Protein AF-A0A392RXL3-F1 (afdb_monomer)

InterPro domains:
  IPR006740 Protein of unknown function DUF604 [PF04646] (37-64)

Mean predicted aligned error: 2.82 Å

Organism: NCBI:txid97028

Secondary structure (DSSP, 8-state):
---TT----HHHHHHHHTTS-TTS--EE-PPPS-HHHHHHTTT-SPPGGG--EE-HHHHHHHTT-

pLDDT: mean 95.03, std 3.04, range [82.31, 98.38]

Foldseek 3Di:
DADPPADDPVVVVCVVPVVDDLVDWDKFAADDPDPVSCVVVVRPDHDHHNHIDTRPVNVVVVVVD

Structure (mmCIF, N/CA/C/O backbone):
data_AF-A0A392RXL3-F1
#
_entry.id   AF-A0A392RXL3-F1
#
loop_
_atom_site.group_PDB
_atom_site.id
_atom_site.type_symbol
_atom_site.label_atom_id
_atom_site.label_alt_id
_atom_site.label_comp_id
_atom_site.label_asym_id
_atom_site.label_entity_id
_atom_site.label_seq_id
_atom_site.pdbx_PDB_ins_code
_atom_site.Cartn_x
_atom_site.Cartn_y
_atom_site.Cartn_z
_atom_site.occupancy
_atom_site.B_iso_or_equiv
_atom_site.auth_seq_id
_atom_site.auth_comp_id
_atom_site.auth_asym_id
_atom_site.auth_atom_id
_atom_site.pdbx_PDB_model_num
ATOM 1 N N . MET A 1 1 ? -6.770 0.918 -3.924 1.00 87.94 1 MET A N 1
ATOM 2 C CA . MET A 1 1 ? -6.997 2.049 -4.843 1.00 87.94 1 MET A CA 1
ATOM 3 C C . MET A 1 1 ? -6.015 1.886 -5.984 1.00 87.94 1 MET A C 1
ATOM 5 O O . MET A 1 1 ? -4.897 1.464 -5.721 1.00 87.94 1 MET A O 1
ATOM 9 N N . GLY A 1 2 ? -6.437 2.129 -7.215 1.00 91.31 2 GLY A N 1
ATOM 10 C CA . GLY A 1 2 ? -5.597 2.075 -8.408 1.00 91.31 2 GLY A CA 1
ATOM 11 C C . GLY A 1 2 ? -6.226 2.946 -9.484 1.00 91.31 2 GLY A C 1
ATOM 12 O O . GLY A 1 2 ? -7.398 3.317 -9.344 1.00 91.31 2 GLY A O 1
ATOM 13 N N . ASP A 1 3 ? -5.443 3.269 -10.499 1.00 92.38 3 ASP A N 1
ATOM 14 C CA . ASP A 1 3 ? -5.891 4.067 -11.634 1.00 92.38 3 ASP A CA 1
ATOM 15 C C . ASP A 1 3 ? -6.768 3.214 -12.574 1.00 92.38 3 ASP A C 1
ATOM 17 O O . ASP A 1 3 ? -6.889 1.994 -12.410 1.00 92.38 3 ASP A O 1
ATOM 21 N N . ASP A 1 4 ? -7.439 3.846 -13.537 1.00 94.50 4 ASP A N 1
ATOM 22 C CA . ASP A 1 4 ? -8.353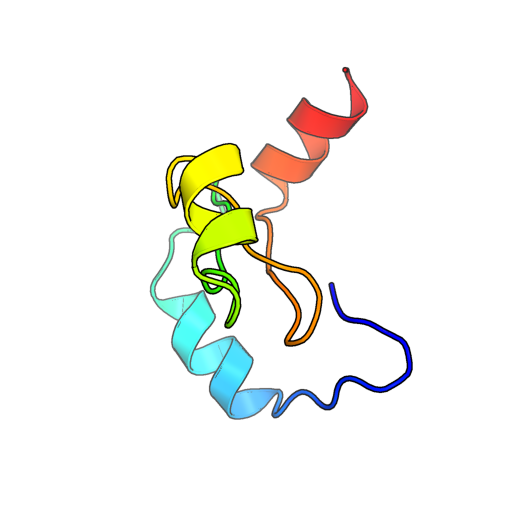 3.173 -14.472 1.00 94.50 4 ASP A CA 1
ATOM 23 C C . ASP A 1 4 ? -7.639 2.250 -15.477 1.00 94.50 4 ASP A C 1
ATOM 25 O O . ASP A 1 4 ? -8.281 1.438 -16.148 1.00 94.50 4 ASP A O 1
ATOM 29 N N . ASP A 1 5 ? -6.312 2.316 -15.518 1.00 94.19 5 ASP A N 1
ATOM 30 C CA . ASP A 1 5 ? -5.406 1.455 -16.271 1.00 94.19 5 ASP A CA 1
ATOM 31 C C . ASP A 1 5 ? -4.650 0.432 -15.392 1.00 94.19 5 ASP A C 1
ATOM 33 O O . ASP A 1 5 ? -3.811 -0.324 -15.891 1.00 94.19 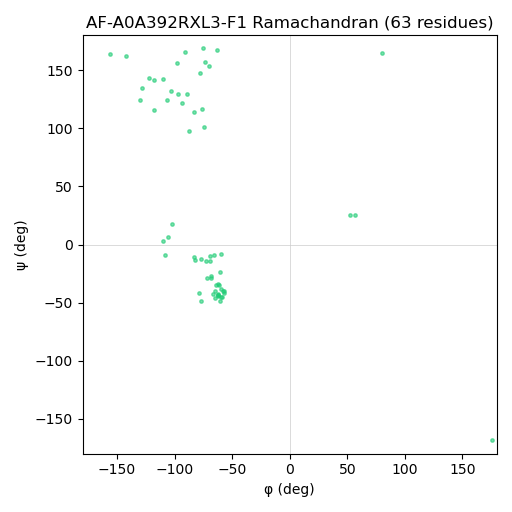5 ASP A O 1
ATOM 37 N N . THR A 1 6 ? -4.979 0.332 -14.096 1.00 93.88 6 THR A N 1
ATOM 38 C CA . THR A 1 6 ? -4.368 -0.635 -13.169 1.00 93.88 6 THR A CA 1
ATOM 39 C C . THR A 1 6 ? -5.119 -1.973 -13.142 1.00 93.88 6 THR A C 1
ATOM 41 O O . THR A 1 6 ? -6.324 -2.036 -12.892 1.00 93.88 6 THR A O 1
ATOM 44 N N . VAL A 1 7 ? -4.395 -3.089 -13.299 1.00 94.88 7 VAL A N 1
ATOM 45 C CA . VAL A 1 7 ? -4.946 -4.454 -13.180 1.00 94.88 7 VAL A CA 1
ATOM 46 C C . VAL A 1 7 ? -4.492 -5.115 -11.879 1.00 94.88 7 VAL A C 1
ATOM 48 O O . VAL A 1 7 ? -3.299 -5.290 -11.641 1.00 94.88 7 VAL A O 1
ATOM 51 N N . PHE A 1 8 ? -5.451 -5.566 -11.065 1.00 94.69 8 PHE A N 1
ATOM 52 C CA . PHE A 1 8 ? -5.178 -6.308 -9.832 1.00 94.69 8 PHE A CA 1
ATOM 53 C C . PHE A 1 8 ? -5.428 -7.807 -9.994 1.00 94.69 8 PHE A C 1
ATOM 55 O O . PHE A 1 8 ? -6.499 -8.238 -10.417 1.00 94.69 8 PHE A O 1
ATOM 62 N N . PHE A 1 9 ? -4.469 -8.611 -9.539 1.00 96.88 9 PHE A N 1
ATOM 63 C CA . PHE A 1 9 ? -4.654 -10.046 -9.330 1.00 96.88 9 PHE A CA 1
ATOM 64 C C . PHE A 1 9 ? -5.205 -10.269 -7.922 1.00 96.88 9 PHE A C 1
ATOM 66 O O . PHE A 1 9 ? -4.452 -10.251 -6.948 1.00 96.88 9 PHE A O 1
ATOM 73 N N . THR A 1 10 ? -6.523 -10.435 -7.802 1.00 95.75 10 THR A N 1
ATOM 74 C 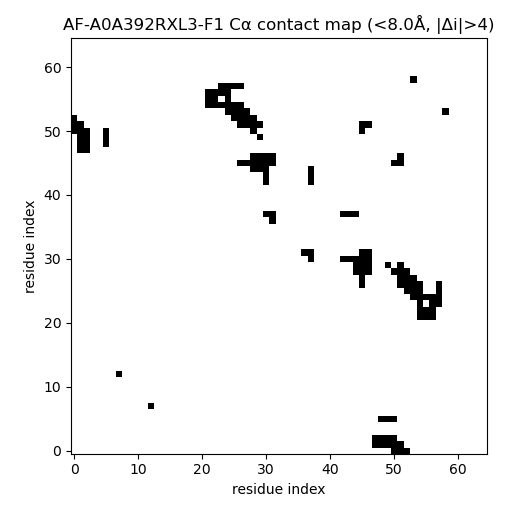CA . THR A 1 10 ? -7.226 -10.407 -6.509 1.00 95.75 10 THR A CA 1
ATOM 75 C C . THR A 1 10 ? -6.703 -11.442 -5.510 1.00 95.75 10 THR A C 1
ATOM 77 O O . THR A 1 10 ? -6.484 -11.093 -4.354 1.00 95.75 10 THR A O 1
ATOM 80 N N . ASP A 1 11 ? -6.413 -12.672 -5.942 1.00 98.06 11 ASP A N 1
ATOM 81 C CA . ASP A 1 11 ? -5.891 -13.721 -5.051 1.00 98.06 11 ASP A CA 1
ATOM 82 C C . ASP A 1 11 ? -4.502 -13.372 -4.493 1.00 98.06 11 ASP A C 1
ATOM 84 O O . ASP A 1 11 ? -4.227 -13.553 -3.301 1.00 98.06 11 ASP A O 1
ATOM 88 N N . ASN A 1 12 ? -3.636 -12.794 -5.331 1.00 97.19 12 ASN A N 1
ATOM 89 C CA . ASN A 1 12 ? -2.316 -12.328 -4.912 1.00 97.19 12 ASN A CA 1
ATOM 90 C C . ASN A 1 12 ? -2.447 -11.148 -3.944 1.00 97.19 12 ASN A C 1
ATOM 92 O O . ASN A 1 12 ? -1.761 -11.106 -2.922 1.00 97.19 12 ASN A O 1
ATOM 96 N N . LEU A 1 13 ? -3.349 -10.212 -4.249 1.00 95.56 13 LEU A N 1
ATOM 97 C CA . LEU A 1 13 ? -3.611 -9.048 -3.411 1.00 95.56 13 LEU A CA 1
ATOM 98 C C . LEU A 1 13 ? -4.101 -9.472 -2.022 1.00 95.56 13 LEU A C 1
ATOM 100 O O . LEU A 1 13 ? -3.541 -9.032 -1.021 1.00 95.56 13 LEU A O 1
ATOM 104 N N . ILE A 1 14 ? -5.081 -10.377 -1.949 1.00 96.25 14 ILE A N 1
ATOM 105 C CA . ILE A 1 14 ? -5.595 -10.916 -0.683 1.00 96.25 14 ILE A CA 1
ATOM 106 C C . ILE A 1 14 ? -4.477 -11.614 0.095 1.00 96.25 14 ILE A C 1
ATOM 108 O O . ILE A 1 14 ? -4.318 -11.349 1.282 1.00 96.25 14 ILE A O 1
ATOM 112 N N . THR A 1 15 ? -3.663 -12.441 -0.565 1.00 98.00 15 THR A N 1
ATOM 113 C CA . THR A 1 15 ? -2.550 -13.169 0.074 1.00 98.00 15 THR A CA 1
ATOM 114 C C . THR A 1 15 ? -1.499 -12.235 0.686 1.00 98.00 15 THR A C 1
ATOM 116 O O . THR A 1 15 ? -0.887 -12.549 1.709 1.00 98.00 15 THR A O 1
ATOM 119 N N . VAL A 1 16 ? -1.243 -11.082 0.062 1.00 96.38 16 VAL A N 1
ATOM 120 C CA . VAL A 1 16 ? -0.319 -10.079 0.608 1.00 96.38 16 VAL A CA 1
ATOM 121 C C . VAL A 1 16 ? -0.977 -9.302 1.744 1.00 96.38 16 VAL A C 1
ATOM 123 O O . VAL A 1 16 ? -0.381 -9.183 2.815 1.00 96.38 16 VAL A O 1
ATOM 126 N N . LEU A 1 17 ? -2.199 -8.805 1.541 1.00 97.06 17 LEU A N 1
ATOM 127 C CA . LEU A 1 17 ? -2.900 -7.986 2.530 1.00 97.06 17 LEU A CA 1
ATOM 128 C C . LEU A 1 17 ? -3.300 -8.778 3.784 1.00 97.06 17 LEU A C 1
ATOM 130 O O . LEU A 1 17 ? -3.337 -8.205 4.869 1.00 97.06 17 LEU A O 1
ATOM 134 N N . SER A 1 18 ? -3.503 -10.097 3.686 1.00 97.50 18 SER A N 1
ATOM 135 C CA . SER A 1 18 ? -3.817 -10.961 4.834 1.00 97.50 18 SER A CA 1
ATOM 136 C C . SER A 1 18 ? -2.678 -11.085 5.851 1.00 97.50 18 SER A C 1
ATOM 138 O O . SER A 1 18 ? -2.873 -11.660 6.918 1.00 97.50 18 SER A O 1
ATOM 140 N N . LYS A 1 19 ? -1.479 -10.577 5.535 1.00 97.56 19 LYS A N 1
ATOM 141 C CA . LYS A 1 19 ? -0.332 -10.531 6.457 1.00 97.56 19 LYS A CA 1
ATOM 142 C C . LYS A 1 19 ? -0.449 -9.418 7.503 1.00 97.56 19 LYS A C 1
ATOM 144 O O . LYS A 1 19 ? 0.336 -9.400 8.447 1.00 97.56 19 LYS A O 1
ATOM 149 N N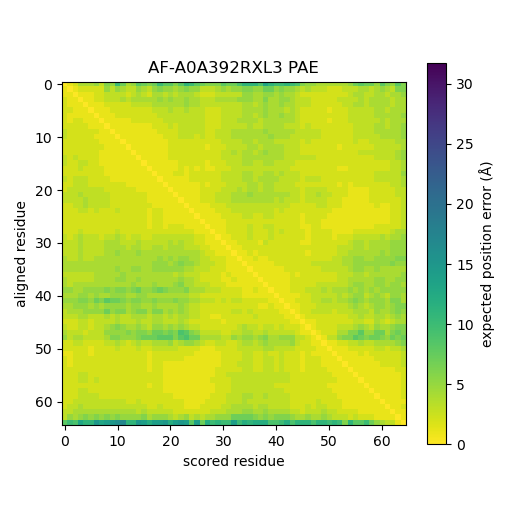 . TYR A 1 20 ? -1.390 -8.494 7.328 1.00 97.44 20 TYR A N 1
ATOM 150 C CA . TYR A 1 20 ? -1.567 -7.308 8.159 1.00 97.44 20 TYR A CA 1
ATOM 151 C C . TYR A 1 20 ? -2.849 -7.425 8.999 1.00 97.44 20 TYR A C 1
ATOM 153 O O . TYR A 1 20 ? -3.870 -7.921 8.520 1.00 97.44 20 TYR A O 1
ATOM 161 N N . ASP A 1 21 ? -2.830 -6.942 10.245 1.00 98.06 21 ASP A N 1
ATOM 162 C CA . ASP A 1 21 ? -4.050 -6.822 11.060 1.00 98.06 21 ASP A CA 1
ATOM 163 C C . ASP A 1 21 ? -4.900 -5.640 10.572 1.00 98.06 21 ASP A C 1
ATOM 165 O O . ASP A 1 21 ? -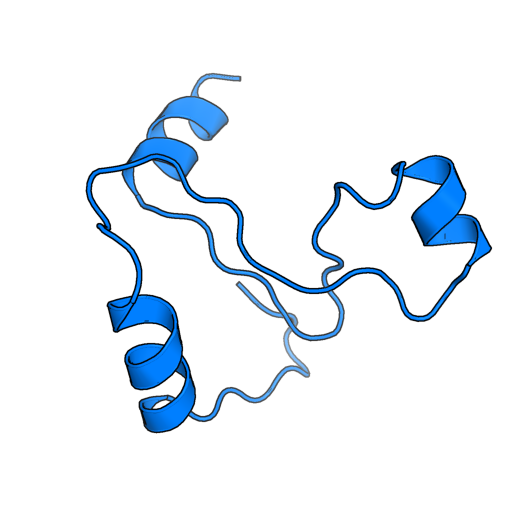4.630 -4.485 10.891 1.00 98.06 21 ASP A O 1
ATOM 169 N N . HIS A 1 22 ? -5.957 -5.914 9.812 1.00 96.25 22 HIS A N 1
ATOM 170 C CA . HIS A 1 22 ? -6.810 -4.882 9.211 1.00 96.25 22 HIS A CA 1
ATOM 171 C C . HIS A 1 22 ? -7.497 -3.927 10.214 1.00 96.25 22 HIS A C 1
ATOM 173 O O . HIS A 1 22 ? -8.079 -2.932 9.780 1.00 96.25 22 HIS A O 1
ATOM 179 N N . ASN A 1 23 ? -7.422 -4.195 11.525 1.00 97.81 23 ASN A N 1
ATOM 180 C CA . ASN A 1 23 ? -7.882 -3.287 12.581 1.00 97.81 23 ASN A CA 1
ATOM 181 C C . ASN A 1 23 ? -6.857 -2.202 12.956 1.00 97.81 23 ASN A C 1
ATOM 183 O O . ASN A 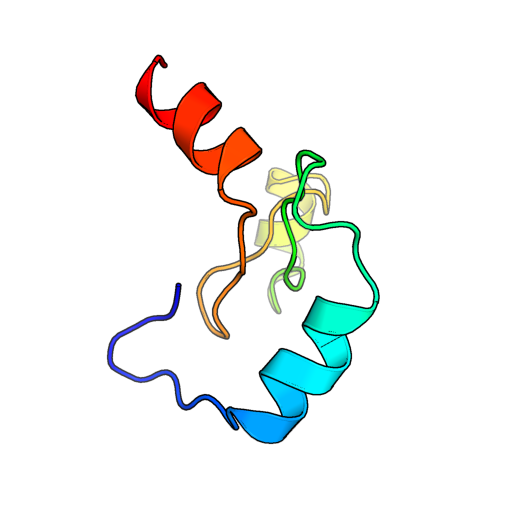1 23 ? -7.204 -1.265 13.672 1.00 97.81 23 ASN A O 1
ATOM 187 N N . GLN A 1 24 ? -5.614 -2.297 12.477 1.00 98.38 24 GLN A N 1
ATOM 188 C CA . GLN A 1 24 ? -4.597 -1.257 12.639 1.00 98.38 24 GLN A CA 1
ATOM 189 C C . GLN A 1 24 ? -4.616 -0.273 11.466 1.00 98.38 24 GLN A C 1
ATOM 191 O O . GLN A 1 24 ? -5.203 -0.523 10.410 1.00 98.38 24 GLN A O 1
ATOM 196 N N . MET A 1 25 ? -3.944 0.865 11.634 1.00 98.06 25 MET A N 1
ATOM 197 C CA . MET A 1 25 ? -3.774 1.864 10.579 1.00 98.06 25 MET A CA 1
ATOM 198 C C . MET A 1 25 ? -2.599 1.491 9.674 1.00 98.06 25 MET A C 1
ATOM 200 O O . MET A 1 25 ? -1.449 1.519 10.105 1.00 98.06 25 MET A O 1
ATOM 204 N N . TYR A 1 26 ? -2.890 1.171 8.414 1.00 97.69 26 TYR A N 1
ATOM 205 C CA . TYR A 1 26 ? -1.881 0.809 7.424 1.00 97.69 26 TYR A CA 1
ATOM 206 C C . TYR A 1 26 ? -2.033 1.620 6.149 1.00 97.69 26 TYR A C 1
ATOM 208 O O . TYR A 1 26 ? -3.133 1.728 5.611 1.00 97.69 26 TYR A O 1
ATOM 216 N N . TYR A 1 27 ? -0.898 2.105 5.653 1.00 96.56 27 TYR A N 1
ATOM 217 C CA . TYR A 1 27 ? -0.708 2.657 4.319 1.00 96.56 27 TYR A CA 1
ATOM 218 C C . TYR A 1 27 ? 0.322 1.782 3.602 1.00 96.56 27 TYR A C 1
ATOM 220 O O . TYR A 1 27 ? 1.446 1.635 4.079 1.00 96.56 27 TYR A O 1
ATOM 228 N N . ILE A 1 28 ? -0.094 1.117 2.525 1.00 96.56 28 ILE A N 1
ATOM 229 C CA . ILE A 1 28 ? 0.668 0.047 1.876 1.00 96.56 28 ILE A CA 1
ATOM 230 C C . ILE A 1 28 ? 0.749 0.328 0.380 1.00 96.56 28 ILE A C 1
ATOM 232 O O . ILE A 1 28 ? -0.274 0.405 -0.294 1.00 96.56 28 ILE A O 1
ATOM 236 N N . GLY A 1 29 ? 1.959 0.390 -0.160 1.00 94.94 29 GLY A N 1
ATOM 237 C CA . GLY A 1 29 ? 2.219 0.417 -1.596 1.00 94.94 29 GLY A CA 1
ATOM 238 C C . GLY A 1 29 ? 3.707 0.601 -1.874 1.00 94.94 29 GLY A C 1
ATOM 239 O O . GLY A 1 29 ? 4.526 0.427 -0.970 1.00 94.94 29 GLY A O 1
ATOM 240 N N . GLY A 1 30 ? 4.054 0.882 -3.127 1.00 93.62 30 GLY A N 1
ATOM 241 C CA . GLY A 1 30 ? 5.441 1.031 -3.570 1.00 93.62 30 GLY A CA 1
ATOM 242 C C . GLY A 1 30 ? 5.899 2.485 -3.638 1.00 93.62 30 GLY A C 1
ATOM 243 O O . GLY A 1 30 ? 5.082 3.386 -3.803 1.00 93.62 30 GLY A O 1
ATOM 244 N N . ASN A 1 31 ?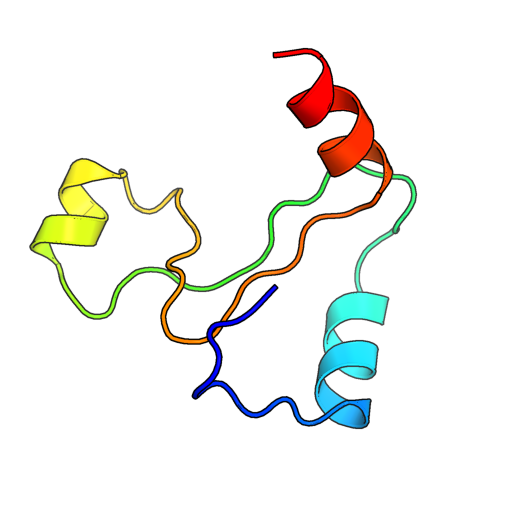 7.213 2.689 -3.554 1.00 94.44 31 ASN A N 1
ATOM 245 C CA . ASN A 1 31 ? 7.850 3.947 -3.949 1.00 94.44 31 ASN A CA 1
ATOM 246 C C . ASN A 1 31 ? 7.650 4.214 -5.452 1.00 94.44 31 ASN A C 1
ATOM 248 O O . ASN A 1 31 ? 7.245 3.322 -6.200 1.00 94.44 31 ASN A O 1
ATOM 252 N N . SER A 1 32 ? 7.941 5.436 -5.885 1.00 93.50 32 SER A N 1
ATOM 253 C CA . SER A 1 32 ? 7.916 5.813 -7.293 1.00 93.50 32 SER A CA 1
ATOM 254 C C . SER A 1 32 ? 9.064 5.159 -8.065 1.00 93.50 32 SER A C 1
ATOM 256 O O . SER A 1 32 ? 10.140 4.893 -7.536 1.00 93.50 32 SER A O 1
ATOM 258 N N . GLU A 1 33 ? 8.878 4.962 -9.366 1.00 92.75 33 GLU A N 1
ATOM 259 C CA . GLU A 1 33 ? 9.966 4.639 -10.288 1.00 92.75 33 GLU A CA 1
ATOM 260 C C . GLU A 1 33 ? 10.879 5.851 -10.562 1.00 92.75 33 GLU A C 1
ATOM 262 O O . GLU A 1 33 ? 11.976 5.689 -11.102 1.00 92.75 33 GLU A O 1
ATOM 267 N N . SER A 1 34 ? 10.448 7.067 -10.199 1.00 94.31 34 SER A N 1
ATOM 268 C CA . SER A 1 34 ? 11.253 8.290 -10.283 1.00 94.31 34 SER A CA 1
ATOM 269 C C . SER A 1 34 ? 11.960 8.572 -8.960 1.00 94.31 34 SER A C 1
ATOM 271 O O . SER A 1 34 ? 11.336 8.819 -7.928 1.00 94.31 34 SER A O 1
ATOM 273 N N . VAL A 1 35 ? 13.291 8.645 -9.026 1.00 95.06 35 VAL A N 1
ATOM 274 C CA . VAL A 1 35 ? 14.143 9.010 -7.886 1.00 95.06 35 VAL A CA 1
ATOM 275 C C . VAL A 1 35 ? 13.802 10.407 -7.370 1.00 95.06 35 VAL A C 1
ATOM 277 O O . VAL A 1 35 ? 13.793 10.640 -6.166 1.00 95.06 35 VAL A O 1
ATOM 280 N N . GLU A 1 36 ? 13.501 11.349 -8.262 1.00 96.31 36 GLU A N 1
ATOM 281 C CA . GLU A 1 36 ? 13.122 12.708 -7.888 1.00 96.31 36 GLU A CA 1
ATOM 282 C C . GLU A 1 36 ? 11.827 12.723 -7.070 1.00 96.31 36 GLU A C 1
ATOM 284 O O . GLU A 1 36 ? 11.758 13.403 -6.044 1.00 96.31 36 GLU A O 1
ATOM 289 N N . GLN A 1 37 ? 10.818 11.956 -7.498 1.00 94.06 37 GLN A N 1
ATOM 290 C CA . GLN A 1 37 ? 9.557 11.825 -6.766 1.00 94.06 37 GLN A CA 1
ATOM 291 C C . GLN A 1 37 ? 9.782 11.211 -5.386 1.00 94.06 37 GLN A C 1
ATOM 293 O O . GLN A 1 37 ? 9.250 11.722 -4.399 1.00 94.06 37 GLN A O 1
ATOM 298 N N . ASP A 1 38 ? 10.607 10.173 -5.298 1.00 94.19 38 ASP A N 1
ATOM 299 C CA . ASP A 1 38 ? 10.933 9.531 -4.031 1.00 94.19 38 ASP A CA 1
ATOM 300 C C . ASP A 1 38 ? 11.647 10.469 -3.053 1.00 94.19 38 ASP A C 1
ATOM 302 O O . ASP A 1 38 ? 11.294 10.520 -1.873 1.00 94.19 38 ASP A O 1
ATOM 306 N N . VAL A 1 39 ? 12.621 11.248 -3.537 1.00 96.31 39 VAL A N 1
ATOM 307 C CA . VAL A 1 39 ? 13.356 12.220 -2.716 1.00 96.31 39 VAL A CA 1
ATOM 308 C C . VAL A 1 39 ? 12.417 13.293 -2.162 1.00 96.31 39 VAL A C 1
ATOM 310 O O . VAL A 1 39 ? 12.508 13.624 -0.981 1.00 96.31 39 VAL A O 1
ATOM 313 N N . ILE A 1 40 ? 11.492 13.812 -2.979 1.00 95.38 40 ILE A N 1
ATOM 314 C CA . ILE A 1 40 ? 10.517 14.834 -2.556 1.00 95.38 40 ILE A CA 1
ATOM 315 C C . ILE A 1 40 ? 9.567 14.293 -1.478 1.00 95.38 40 ILE A C 1
ATOM 317 O O . ILE A 1 40 ? 9.190 15.030 -0.567 1.00 95.38 40 ILE A O 1
ATOM 321 N N . HIS A 1 41 ? 9.210 13.010 -1.550 1.00 92.75 41 HIS A N 1
ATOM 322 C CA . HIS A 1 41 ? 8.282 12.363 -0.618 1.00 92.75 41 HIS A CA 1
ATOM 323 C C . HIS A 1 41 ? 8.983 11.495 0.438 1.00 92.75 41 HIS A C 1
ATOM 325 O O . HIS A 1 41 ? 8.352 10.653 1.086 1.00 92.75 41 HIS A O 1
ATOM 331 N N . PHE A 1 42 ? 10.289 11.701 0.632 1.00 93.44 42 PHE A N 1
ATOM 332 C CA . PHE A 1 42 ? 11.114 11.027 1.637 1.00 93.44 42 PHE A CA 1
ATOM 333 C C . PHE A 1 42 ? 11.032 9.491 1.614 1.00 93.44 42 PHE A C 1
ATOM 335 O O . PHE A 1 42 ? 11.261 8.864 2.645 1.00 93.44 42 PHE A O 1
ATOM 342 N N . TYR A 1 43 ? 10.702 8.876 0.472 1.00 91.38 43 TYR A N 1
ATOM 343 C CA . TYR A 1 43 ? 10.452 7.428 0.353 1.00 91.38 43 TYR A CA 1
ATOM 344 C C . TYR A 1 43 ? 9.351 6.903 1.298 1.00 91.38 43 TYR A C 1
ATOM 346 O O . TYR A 1 43 ? 9.363 5.744 1.713 1.00 91.38 43 TYR A O 1
ATOM 354 N N . THR A 1 44 ? 8.421 7.774 1.701 1.00 92.62 44 THR A N 1
ATOM 355 C CA . THR A 1 44 ? 7.329 7.440 2.636 1.00 92.62 44 THR A CA 1
ATOM 356 C C . THR A 1 44 ? 5.960 7.375 1.967 1.00 92.62 44 THR A C 1
ATOM 358 O O . THR A 1 44 ? 4.988 6.949 2.592 1.00 92.62 44 THR A O 1
ATOM 361 N N . MET A 1 45 ? 5.872 7.790 0.702 1.00 93.31 45 MET A N 1
ATOM 362 C CA . MET A 1 45 ? 4.632 7.813 -0.060 1.00 93.31 45 MET A CA 1
ATOM 363 C C . MET A 1 45 ? 4.510 6.565 -0.931 1.00 93.31 45 MET A C 1
ATOM 365 O O . MET A 1 45 ? 5.407 6.257 -1.709 1.00 93.31 45 MET A O 1
ATOM 369 N N . ALA A 1 46 ? 3.363 5.893 -0.848 1.00 94.25 46 ALA A N 1
ATOM 370 C CA . ALA A 1 46 ? 2.966 4.917 -1.848 1.00 94.25 46 ALA A CA 1
ATOM 371 C C . ALA A 1 46 ? 2.475 5.640 -3.110 1.00 94.25 46 ALA A C 1
ATOM 373 O O . ALA A 1 46 ? 1.473 6.362 -3.067 1.00 94.25 46 ALA A O 1
ATOM 374 N N . TYR A 1 47 ? 3.176 5.446 -4.223 1.00 91.12 47 TYR A N 1
ATOM 375 C CA . TYR A 1 47 ? 2.866 6.088 -5.494 1.00 91.12 47 TYR A CA 1
ATOM 376 C C . TYR A 1 47 ? 1.681 5.411 -6.200 1.00 91.12 47 TYR A C 1
ATOM 378 O O . TYR A 1 47 ? 1.463 4.206 -6.075 1.00 91.12 47 TYR A O 1
ATOM 386 N N . GLY A 1 48 ? 0.893 6.202 -6.934 1.00 88.31 48 GLY A N 1
ATOM 387 C CA . GLY A 1 48 ? -0.394 5.766 -7.488 1.00 88.31 48 GLY A CA 1
ATOM 388 C C . GLY A 1 48 ? -0.313 4.772 -8.649 1.00 88.31 48 GLY A C 1
ATOM 389 O O . GLY A 1 48 ? -1.205 3.940 -8.760 1.00 88.31 48 GLY A O 1
ATOM 390 N N . GLY A 1 49 ? 0.758 4.797 -9.453 1.00 87.31 49 GLY A N 1
ATOM 391 C CA . GLY A 1 49 ? 0.797 4.143 -10.774 1.00 87.31 49 GLY A CA 1
ATOM 392 C C . GLY A 1 49 ? 0.596 2.620 -10.798 1.00 87.31 49 GLY A C 1
ATOM 393 O O . GLY A 1 49 ? 0.168 2.078 -11.808 1.00 87.31 49 GLY A O 1
ATOM 394 N N . GLY A 1 50 ? 0.869 1.913 -9.695 1.00 89.94 50 GLY A N 1
ATOM 395 C CA . GLY A 1 50 ? 0.536 0.485 -9.523 1.00 89.94 50 GLY A CA 1
ATOM 396 C C . GLY A 1 50 ? -0.583 0.225 -8.505 1.00 89.94 50 GLY A C 1
ATOM 397 O O . GLY A 1 50 ? -0.905 -0.923 -8.190 1.00 89.94 50 GLY A O 1
ATOM 398 N N . GLY A 1 51 ? -1.150 1.295 -7.957 1.00 94.81 51 GLY A N 1
ATOM 399 C CA . GLY A 1 51 ? -2.088 1.293 -6.853 1.00 94.81 51 GLY A CA 1
ATOM 400 C C . GLY A 1 51 ? -1.451 1.160 -5.467 1.00 94.81 51 GLY A C 1
ATOM 401 O O . GLY A 1 51 ? -0.307 0.753 -5.278 1.00 94.81 51 GLY A O 1
ATOM 402 N N . PHE A 1 52 ? -2.257 1.482 -4.459 1.00 96.31 52 PHE A N 1
ATOM 403 C CA . PHE A 1 52 ? -1.930 1.342 -3.042 1.00 96.31 52 PHE A CA 1
ATOM 404 C C . PHE A 1 52 ? -3.162 0.882 -2.252 1.00 96.31 52 PHE A C 1
ATOM 406 O O . PHE A 1 52 ? -4.309 0.990 -2.703 1.00 96.31 52 PHE A O 1
ATOM 413 N N . ALA A 1 53 ? -2.946 0.367 -1.049 1.00 96.81 53 ALA A N 1
ATOM 414 C CA . ALA A 1 53 ? -3.989 -0.023 -0.114 1.00 96.81 53 ALA A CA 1
ATOM 415 C C . ALA A 1 53 ? -3.898 0.809 1.168 1.00 96.81 53 ALA A C 1
ATOM 417 O O . ALA A 1 53 ? -2.814 1.080 1.683 1.00 96.81 53 ALA A O 1
ATOM 418 N N . ILE A 1 54 ? -5.059 1.179 1.701 1.00 97.19 54 ILE A N 1
ATOM 419 C CA . ILE A 1 54 ? -5.199 1.734 3.046 1.00 97.19 54 ILE A CA 1
ATOM 420 C C . ILE A 1 54 ? -6.163 0.860 3.838 1.00 97.19 54 ILE A C 1
ATOM 422 O O . ILE A 1 54 ? -7.135 0.345 3.278 1.00 97.19 54 ILE A O 1
ATOM 426 N N . SER A 1 55 ? -5.898 0.673 5.128 1.00 97.75 55 SER A N 1
ATOM 427 C CA . SER A 1 55 ? -6.849 -0.007 6.008 1.00 97.75 55 SER A CA 1
ATOM 428 C C . SER A 1 55 ? -8.051 0.889 6.315 1.00 97.75 55 SER A C 1
ATOM 430 O O . SER A 1 55 ? -7.974 2.118 6.246 1.00 97.75 55 SER A O 1
ATOM 432 N N . TYR A 1 56 ? -9.178 0.274 6.678 1.00 97.56 56 TYR A N 1
ATOM 433 C CA . TYR A 1 56 ? -10.399 1.015 6.995 1.00 97.56 56 TYR A CA 1
ATOM 434 C C . TYR A 1 56 ? -10.224 2.011 8.160 1.00 97.56 56 TYR A C 1
ATOM 436 O O . TYR A 1 56 ? -10.638 3.160 7.996 1.00 97.56 56 TYR A O 1
ATOM 444 N N . PRO A 1 57 ? -9.573 1.658 9.293 1.00 98.19 57 PRO A N 1
ATOM 445 C CA . PRO A 1 57 ? -9.308 2.624 10.361 1.00 98.19 57 PRO A CA 1
ATOM 446 C C . PRO A 1 57 ? -8.507 3.837 9.880 1.00 98.19 57 PRO A C 1
ATOM 448 O O . PRO A 1 57 ? -8.838 4.961 10.243 1.00 98.19 57 PRO A O 1
ATOM 451 N N . LEU A 1 58 ? -7.503 3.634 9.014 1.00 97.69 58 LEU A N 1
ATOM 452 C CA . LEU A 1 58 ? -6.741 4.748 8.449 1.00 97.69 58 LEU A CA 1
ATOM 453 C C . LEU A 1 58 ? -7.626 5.634 7.562 1.00 97.69 58 LEU A C 1
ATOM 455 O O . LEU A 1 58 ? -7.603 6.851 7.708 1.00 97.69 58 LEU A O 1
ATOM 459 N N . ALA A 1 59 ? -8.436 5.044 6.680 1.00 97.44 59 ALA A N 1
ATOM 460 C CA . ALA A 1 59 ? -9.359 5.801 5.832 1.00 97.44 59 ALA A CA 1
ATOM 461 C C . ALA A 1 59 ? -10.349 6.646 6.658 1.00 97.44 59 ALA A C 1
ATOM 463 O O . ALA A 1 59 ? -10.624 7.796 6.316 1.00 97.44 59 ALA A O 1
ATOM 464 N N . ALA A 1 60 ? -10.849 6.093 7.767 1.00 98.06 60 ALA A N 1
ATOM 465 C CA . ALA A 1 60 ? -11.765 6.776 8.676 1.00 98.06 60 ALA A CA 1
ATOM 466 C C . ALA A 1 60 ? -11.117 7.946 9.437 1.00 98.06 60 ALA A C 1
ATOM 468 O O . ALA A 1 60 ? -11.816 8.895 9.785 1.00 98.06 60 ALA A O 1
ATOM 469 N N . GLU A 1 61 ? -9.809 7.904 9.702 1.00 97.81 61 GLU A N 1
ATOM 470 C CA . GLU A 1 61 ? -9.086 9.053 10.259 1.00 97.81 61 GLU A CA 1
ATOM 471 C C . GLU A 1 61 ? -8.766 10.100 9.186 1.00 97.81 61 GLU A C 1
ATOM 473 O O . GLU A 1 61 ? -8.964 11.289 9.423 1.00 97.81 61 GLU A O 1
ATOM 478 N N . LEU A 1 62 ? -8.347 9.675 7.988 1.00 96.44 62 LEU A N 1
ATOM 479 C CA . LEU A 1 62 ? -7.988 10.587 6.897 1.00 96.44 62 LEU A CA 1
ATOM 480 C C . LEU A 1 62 ? -9.164 11.4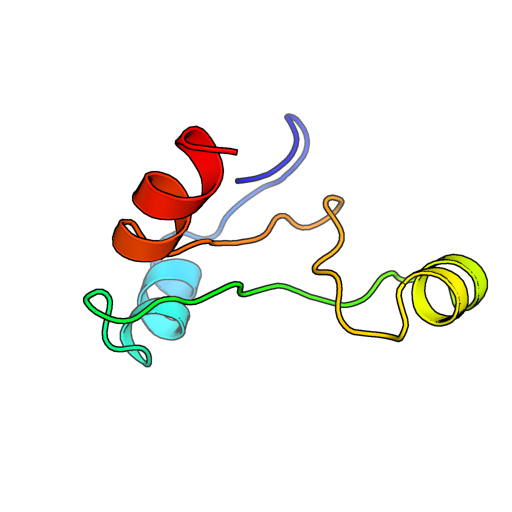47 6.419 1.00 96.44 62 LEU A C 1
ATOM 482 O O . LEU A 1 62 ? -8.951 12.599 6.074 1.00 96.44 62 LEU A O 1
ATOM 486 N N . VAL A 1 63 ? -10.399 10.932 6.430 1.00 96.94 63 VAL A N 1
ATOM 487 C CA . VAL A 1 63 ? -11.583 11.710 6.004 1.00 96.94 63 VAL A CA 1
ATOM 488 C C . VAL A 1 63 ? -11.953 12.846 6.969 1.00 96.94 63 VAL A C 1
ATOM 490 O O . VAL A 1 63 ? -12.768 13.702 6.635 1.00 96.94 63 VAL A O 1
ATOM 493 N N . LYS A 1 64 ? -11.403 12.845 8.188 1.00 95.50 64 LYS A N 1
ATOM 494 C CA . LYS A 1 64 ? -11.619 13.926 9.162 1.00 95.50 64 LYS A CA 1
ATOM 495 C C . LYS A 1 64 ? -10.691 15.119 8.926 1.00 95.50 64 LYS A C 1
ATOM 497 O O . LYS A 1 64 ? -10.895 16.153 9.563 1.00 95.50 64 LYS A O 1
ATOM 502 N N . I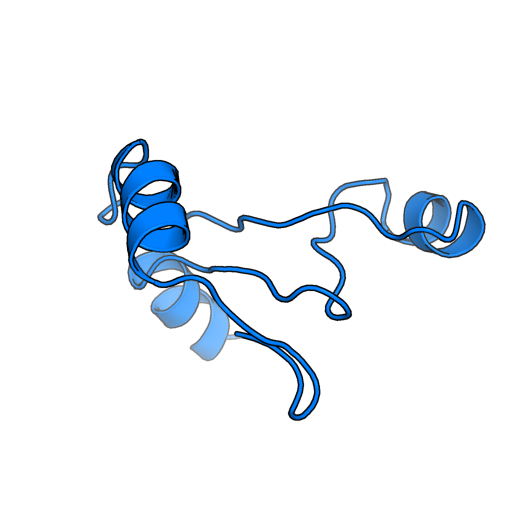LE A 1 65 ? -9.662 14.940 8.100 1.00 82.31 65 ILE A N 1
ATOM 503 C CA . ILE A 1 65 ? -8.664 15.951 7.738 1.00 82.31 65 ILE A CA 1
ATOM 504 C C . ILE A 1 65 ? -9.138 16.664 6.473 1.00 82.31 65 ILE A C 1
ATOM 506 O O . ILE A 1 65 ? -9.068 17.912 6.467 1.00 82.31 65 ILE A O 1
#

Sequence (65 aa):
MGDDDTVFFTDNLITVLSKYDHNQMYYIGGNSESVEQDVIHFYTMAYGGGGFAISYPLAAELVKI

Nearest PDB structures (foldseek):
  5x0w-assembly3_F  TM=2.446E-01  e=7.330E+00  Homo sapiens

Solvent-accessible surface area (backbone atoms only — not comparable to full-atom values): 4004 Å² total; per-residue (Å²): 92,59,53,100,87,49,86,80,58,62,72,62,50,50,65,57,55,69,76,51,70,64,86,43,74,42,82,46,56,44,64,52,95,42,67,69,59,24,63,77,46,71,67,72,50,54,35,58,88,81,19,36,48,67,22,63,55,35,52,65,54,57,74,77,109

Radius of gyration: 12.9 Å; Cα contacts (8 Å, |Δi|>4): 72; chains: 1; bounding box: 26×30×29 Å